Protein AF-A0A835WWI3-F1 (afdb_monomer_lite)

pLDDT: mean 96.22, std 3.24, range [76.69, 98.56]

Sequence (64 aa):
MEMFNSCVDSGKFSKRVQFNTAEAGKQGATSTPTFFIINSEGEQQKISGAQPFSVFKDVVDSLT

Secondary structure (DSSP, 8-state):
-HHHHHHHHT-TTHHHHHHHHHHHHHTT--SSSEEEEE-TT--EEEEESS--HHHHHHHHHTT-

Structure (mmCIF, N/CA/C/O backbone):
data_AF-A0A835WWI3-F1
#
_entry.id   AF-A0A835WWI3-F1
#
loop_
_atom_site.group_PDB
_atom_site.id
_atom_site.type_symbol
_atom_site.label_atom_id
_atom_site.label_alt_id
_atom_site.label_comp_id
_atom_site.label_asym_id
_atom_site.label_entity_id
_atom_site.label_seq_id
_atom_site.pdbx_PDB_ins_code
_atom_site.Cartn_x
_atom_site.Cartn_y
_atom_site.Cartn_z
_atom_site.occupancy
_atom_site.B_iso_or_equiv
_atom_site.auth_seq_id
_atom_site.auth_comp_id
_atom_site.auth_asym_id
_atom_site.auth_atom_id
_atom_site.pdbx_PDB_model_num
ATOM 1 N N . MET A 1 1 ? 8.380 8.094 -26.108 1.00 76.69 1 MET A N 1
ATOM 2 C CA . MET A 1 1 ? 8.782 6.817 -25.470 1.00 76.69 1 MET A CA 1
ATOM 3 C C . MET A 1 1 ? 10.181 6.871 -24.871 1.00 76.69 1 MET A C 1
ATOM 5 O O . MET A 1 1 ? 10.387 6.221 -23.862 1.00 76.69 1 MET A O 1
ATOM 9 N N . GLU A 1 2 ? 11.110 7.664 -25.416 1.00 93.06 2 GLU A N 1
ATOM 10 C CA . GLU A 1 2 ? 12.492 7.767 -24.912 1.00 93.06 2 GLU A CA 1
ATOM 11 C C . GLU A 1 2 ? 12.590 8.029 -23.399 1.00 93.06 2 GLU A C 1
ATOM 13 O O . GLU A 1 2 ? 13.258 7.285 -22.689 1.00 93.06 2 GLU A O 1
ATOM 18 N N . MET A 1 3 ? 11.848 9.013 -22.881 1.00 94.69 3 MET A N 1
ATOM 19 C CA . MET A 1 3 ? 11.824 9.308 -21.443 1.00 94.69 3 MET A CA 1
ATOM 20 C C . MET A 1 3 ? 11.294 8.134 -20.603 1.00 94.69 3 MET A C 1
ATOM 22 O O . MET A 1 3 ? 11.837 7.847 -19.545 1.00 94.69 3 MET A O 1
ATOM 26 N N . PHE A 1 4 ? 10.262 7.431 -21.084 1.00 95.38 4 PHE A N 1
ATOM 27 C CA . PHE A 1 4 ? 9.708 6.262 -20.394 1.00 95.38 4 PHE A CA 1
ATOM 28 C C . PHE A 1 4 ? 10.731 5.122 -20.333 1.00 95.38 4 PHE A C 1
ATOM 30 O O . PHE A 1 4 ? 11.006 4.617 -19.247 1.00 95.38 4 PHE A O 1
ATOM 37 N N . ASN A 1 5 ? 11.334 4.778 -21.475 1.00 96.62 5 ASN A N 1
ATOM 38 C CA . ASN A 1 5 ? 12.347 3.727 -21.553 1.00 96.62 5 ASN A CA 1
ATOM 39 C C . ASN A 1 5 ? 13.548 4.075 -20.667 1.00 96.62 5 ASN A C 1
ATOM 41 O O . ASN A 1 5 ? 13.905 3.288 -19.806 1.00 96.62 5 ASN A O 1
ATOM 45 N N . SER A 1 6 ? 14.074 5.301 -20.757 1.00 96.81 6 SER A N 1
ATOM 46 C CA . SER A 1 6 ? 15.165 5.778 -19.894 1.00 96.81 6 SER A CA 1
ATOM 47 C C . SER A 1 6 ? 14.839 5.645 -18.400 1.00 96.81 6 SER A C 1
ATOM 49 O O . SER A 1 6 ? 15.662 5.167 -17.614 1.00 96.81 6 SER A O 1
ATOM 51 N N . CYS A 1 7 ? 13.617 5.997 -17.988 1.00 96.25 7 CYS A N 1
ATOM 52 C CA . CYS A 1 7 ? 13.187 5.823 -16.603 1.00 96.25 7 CYS A CA 1
ATOM 53 C C . CYS A 1 7 ? 13.200 4.352 -16.162 1.00 96.25 7 CYS A C 1
ATOM 55 O O . CYS A 1 7 ? 13.700 4.064 -15.072 1.00 96.25 7 CYS A O 1
ATOM 57 N N . VAL A 1 8 ? 12.671 3.441 -16.981 1.00 95.50 8 VAL A N 1
ATOM 58 C CA . VAL A 1 8 ? 12.601 2.005 -16.665 1.00 95.50 8 VAL A CA 1
ATOM 59 C C . VAL A 1 8 ? 13.992 1.365 -16.711 1.00 95.50 8 VAL A C 1
ATOM 61 O O . VAL A 1 8 ? 14.411 0.743 -15.732 1.00 95.50 8 VAL A O 1
ATOM 64 N N . ASP A 1 9 ? 14.735 1.593 -17.791 1.00 96.62 9 ASP A N 1
ATOM 65 C CA . ASP A 1 9 ? 16.038 0.984 -18.076 1.00 96.62 9 ASP A CA 1
ATOM 66 C C . ASP A 1 9 ? 17.117 1.437 -17.089 1.00 96.62 9 ASP A C 1
ATOM 68 O O . ASP A 1 9 ? 17.983 0.650 -16.709 1.00 96.62 9 ASP A O 1
ATOM 72 N N . SER A 1 10 ? 17.046 2.684 -16.601 1.00 97.00 10 SER A N 1
ATOM 73 C CA . SER A 1 10 ? 17.980 3.175 -15.577 1.00 97.00 10 SER A CA 1
ATOM 74 C C . SER A 1 10 ? 17.912 2.381 -14.270 1.00 97.00 10 SER A C 1
ATOM 76 O O . SER A 1 10 ? 18.835 2.450 -13.457 1.00 97.00 10 SER A O 1
ATOM 78 N N . GLY A 1 11 ? 16.790 1.697 -14.004 1.00 96.94 11 GLY A N 1
ATOM 79 C CA . GLY A 1 11 ? 16.566 0.960 -12.763 1.00 96.94 11 GLY A CA 1
ATOM 80 C C . GLY A 1 11 ? 16.634 1.824 -11.499 1.00 96.94 11 GLY A C 1
ATOM 81 O O . GLY A 1 11 ? 16.688 1.272 -10.396 1.00 96.94 11 GLY A O 1
ATOM 82 N N . LYS A 1 12 ? 16.609 3.162 -11.628 1.00 97.62 12 LYS A N 1
ATOM 83 C CA . LYS A 1 12 ? 16.890 4.135 -10.554 1.00 97.62 12 LYS A CA 1
ATOM 84 C C . LYS A 1 12 ? 16.144 3.838 -9.251 1.00 97.62 12 LYS A C 1
ATOM 86 O O . LYS A 1 12 ? 16.700 4.010 -8.170 1.00 97.62 12 LYS A O 1
ATOM 91 N N . PHE A 1 13 ? 14.898 3.370 -9.345 1.00 97.81 13 PHE A N 1
ATOM 92 C CA . PHE A 1 13 ? 14.036 3.096 -8.192 1.00 97.81 13 PHE A CA 1
ATOM 93 C C . PHE A 1 13 ? 13.821 1.607 -7.892 1.00 97.81 13 PHE A C 1
ATOM 95 O O . PHE A 1 13 ? 13.127 1.290 -6.929 1.00 97.81 13 PHE A O 1
ATOM 102 N N . SER A 1 14 ? 14.440 0.689 -8.642 1.00 97.88 14 SER A N 1
ATOM 103 C CA . SER A 1 14 ? 14.219 -0.760 -8.496 1.00 97.88 14 SER A CA 1
ATOM 104 C C . SER A 1 14 ? 14.493 -1.253 -7.068 1.00 97.88 14 SER A C 1
ATOM 106 O O . SER A 1 14 ? 13.641 -1.889 -6.449 1.00 97.88 14 SER A O 1
ATOM 108 N N . LYS A 1 15 ? 15.620 -0.835 -6.471 1.00 98.00 15 LYS A N 1
ATOM 109 C CA . LYS A 1 15 ? 15.950 -1.155 -5.068 1.00 98.00 15 LYS A CA 1
ATOM 110 C C . LYS A 1 15 ? 14.920 -0.609 -4.075 1.00 98.00 15 LYS A C 1
ATOM 112 O O . LYS A 1 15 ? 14.611 -1.271 -3.091 1.00 98.00 15 LYS A O 1
ATOM 117 N N . ARG A 1 16 ? 14.377 0.590 -4.322 1.00 98.25 16 ARG A N 1
ATOM 118 C CA . ARG A 1 16 ? 13.366 1.204 -3.448 1.00 98.25 16 ARG A CA 1
ATOM 119 C C . ARG A 1 16 ? 12.034 0.463 -3.533 1.00 98.25 16 ARG A C 1
ATOM 121 O O . ARG A 1 16 ? 11.407 0.261 -2.501 1.00 98.25 16 ARG A O 1
ATOM 128 N N . VAL A 1 17 ? 11.634 0.034 -4.732 1.00 97.94 17 VAL A N 1
ATOM 129 C CA . VAL A 1 17 ? 10.441 -0.801 -4.932 1.00 97.94 17 VAL A CA 1
ATOM 130 C C . VAL A 1 17 ? 10.595 -2.123 -4.183 1.00 97.94 17 VAL A C 1
ATOM 132 O O . VAL A 1 17 ? 9.735 -2.457 -3.378 1.00 97.94 17 VAL A O 1
ATOM 135 N N . GLN A 1 18 ? 11.718 -2.827 -4.360 1.00 98.12 18 GLN A N 1
ATOM 136 C CA . GLN A 1 18 ? 11.991 -4.089 -3.658 1.00 98.12 18 GLN A CA 1
ATOM 137 C C . GLN A 1 18 ? 11.988 -3.923 -2.133 1.00 98.12 18 GLN A C 1
ATOM 139 O O . GLN A 1 18 ? 11.357 -4.714 -1.434 1.00 98.12 18 GLN A O 1
ATOM 144 N N . PHE A 1 19 ? 12.649 -2.876 -1.626 1.00 98.38 19 PHE A N 1
ATOM 145 C CA . PHE A 1 19 ? 12.655 -2.550 -0.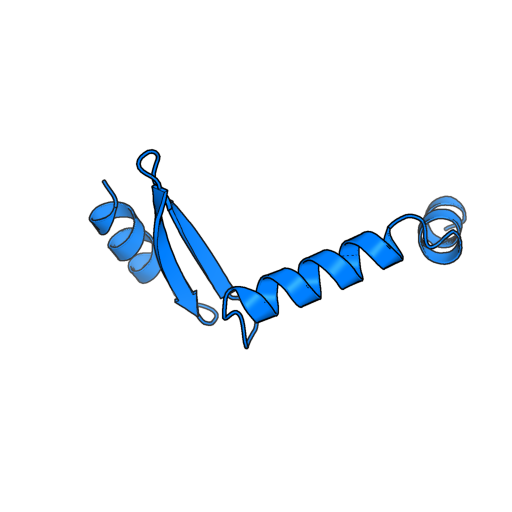202 1.00 98.38 19 PHE A CA 1
ATOM 146 C C . PHE A 1 19 ? 11.232 -2.325 0.324 1.00 98.38 19 PHE A C 1
ATOM 148 O O . PHE A 1 19 ? 10.825 -2.985 1.272 1.00 98.38 19 PHE A O 1
ATOM 155 N N . ASN A 1 20 ? 10.447 -1.461 -0.325 1.00 97.62 20 ASN A N 1
ATOM 156 C CA . ASN A 1 20 ? 9.083 -1.160 0.112 1.00 97.62 20 ASN A CA 1
ATOM 157 C C . ASN A 1 20 ? 8.157 -2.389 0.047 1.00 97.62 20 ASN A C 1
ATOM 159 O O . ASN A 1 20 ? 7.331 -2.566 0.938 1.00 97.62 20 ASN A O 1
ATOM 16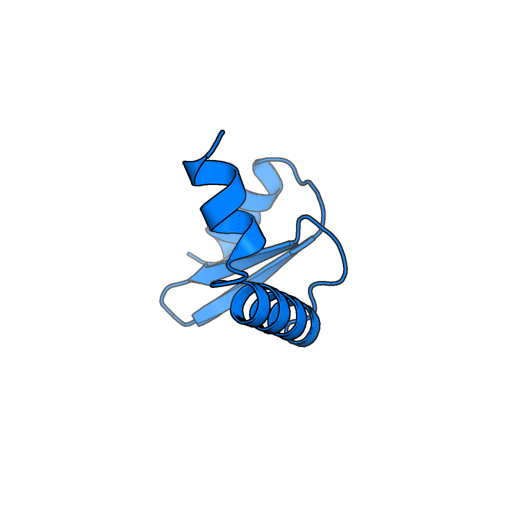3 N N . THR A 1 21 ? 8.302 -3.252 -0.964 1.00 96.94 21 THR A N 1
ATOM 164 C CA . THR A 1 21 ? 7.552 -4.515 -1.053 1.00 96.94 21 THR A CA 1
ATOM 165 C C . THR A 1 21 ? 7.888 -5.447 0.113 1.00 96.94 21 THR A C 1
ATOM 167 O O . THR A 1 21 ? 6.986 -6.029 0.714 1.00 96.94 21 THR A O 1
ATOM 170 N N . ALA A 1 22 ? 9.171 -5.568 0.467 1.00 97.62 22 ALA A N 1
ATOM 171 C CA . ALA A 1 22 ? 9.599 -6.377 1.607 1.00 97.62 22 ALA A CA 1
ATOM 172 C C . ALA A 1 22 ? 9.091 -5.800 2.939 1.00 97.62 22 ALA A C 1
ATOM 174 O O . ALA A 1 22 ? 8.601 -6.553 3.780 1.00 97.62 22 ALA A O 1
ATOM 175 N N . GLU A 1 23 ? 9.160 -4.478 3.118 1.00 97.31 23 GLU A N 1
ATOM 176 C CA . GLU A 1 23 ? 8.619 -3.809 4.305 1.00 97.31 23 GLU A CA 1
ATOM 177 C C . GLU A 1 23 ? 7.106 -4.018 4.432 1.00 97.31 23 GLU A C 1
ATOM 179 O O . GLU A 1 23 ? 6.642 -4.385 5.507 1.00 97.31 23 GLU A O 1
ATOM 184 N N . ALA A 1 24 ? 6.337 -3.900 3.345 1.00 96.12 24 ALA A N 1
ATOM 185 C CA . ALA A 1 24 ? 4.901 -4.183 3.371 1.00 96.12 24 ALA A CA 1
ATOM 186 C C . ALA A 1 24 ? 4.604 -5.618 3.849 1.00 96.12 24 ALA A C 1
ATOM 188 O O . ALA A 1 24 ? 3.727 -5.821 4.692 1.00 96.12 24 ALA A O 1
ATOM 189 N N . GLY A 1 25 ? 5.374 -6.604 3.373 1.00 96.25 25 GLY A N 1
ATOM 190 C CA . GLY A 1 25 ? 5.272 -7.992 3.833 1.00 96.25 25 GLY A CA 1
ATOM 191 C C . GLY A 1 25 ? 5.580 -8.153 5.327 1.00 96.25 25 GLY A C 1
ATOM 192 O O . GLY A 1 25 ? 4.828 -8.822 6.033 1.00 96.25 25 GL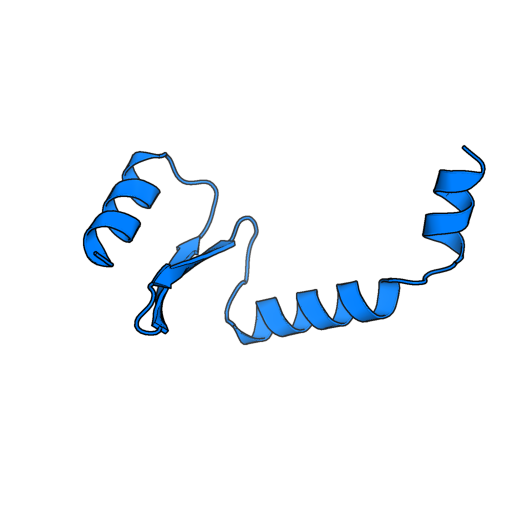Y A O 1
ATOM 193 N N . LYS A 1 26 ? 6.625 -7.484 5.838 1.00 96.75 26 LYS A N 1
ATOM 194 C CA . LYS A 1 26 ? 6.958 -7.470 7.279 1.00 96.75 26 LYS A CA 1
ATOM 195 C C . LYS A 1 26 ? 5.849 -6.851 8.131 1.00 96.75 26 LYS A C 1
ATOM 197 O O . LYS A 1 26 ? 5.608 -7.325 9.235 1.00 96.75 26 LYS A O 1
ATOM 202 N N . GLN A 1 27 ? 5.157 -5.839 7.608 1.00 94.69 27 GLN A N 1
ATOM 203 C CA . GLN A 1 27 ? 3.998 -5.209 8.256 1.00 94.69 27 GLN A CA 1
ATOM 204 C C . GLN A 1 27 ? 2.701 -6.035 8.113 1.00 94.69 27 GLN A C 1
ATOM 206 O O . GLN A 1 27 ? 1.637 -5.624 8.573 1.00 94.69 27 GLN A O 1
ATOM 211 N N . GLY A 1 28 ? 2.757 -7.218 7.488 1.00 94.94 28 GLY A N 1
ATOM 212 C CA . GLY A 1 28 ? 1.624 -8.139 7.392 1.00 94.94 28 GLY A CA 1
ATOM 213 C C . GLY A 1 28 ? 0.657 -7.855 6.238 1.00 94.94 28 GLY A C 1
ATOM 214 O O . GLY A 1 28 ? -0.509 -8.267 6.312 1.00 94.94 28 GLY A O 1
ATOM 215 N N . ALA A 1 29 ? 1.108 -7.163 5.185 1.00 96.81 29 ALA A N 1
ATOM 216 C CA . ALA A 1 29 ? 0.398 -7.099 3.910 1.00 96.81 29 ALA A CA 1
ATOM 217 C C . ALA A 1 29 ? 0.691 -8.363 3.084 1.00 96.81 29 ALA A C 1
ATOM 219 O O . ALA A 1 29 ? 1.796 -8.547 2.578 1.00 96.81 29 ALA A O 1
ATOM 220 N N . THR A 1 30 ? -0.307 -9.238 2.951 1.00 95.50 30 THR A N 1
ATOM 221 C CA . THR A 1 30 ? -0.189 -10.533 2.250 1.00 95.50 30 THR A CA 1
ATOM 222 C C . THR A 1 30 ? -0.953 -10.583 0.925 1.00 95.50 30 THR A C 1
ATOM 224 O O . THR A 1 30 ? -0.748 -11.497 0.131 1.00 95.50 30 THR A O 1
ATOM 227 N N . SER A 1 31 ? -1.819 -9.603 0.665 1.00 95.00 31 SER A N 1
ATOM 228 C CA . SER A 1 31 ? -2.619 -9.484 -0.557 1.00 95.00 31 SER A CA 1
ATOM 229 C C . SER A 1 31 ? -2.824 -8.018 -0.934 1.00 95.00 31 SER A C 1
ATOM 231 O O . SER A 1 31 ? -2.669 -7.123 -0.100 1.00 95.00 31 SER A O 1
ATOM 233 N N . THR A 1 32 ? -3.209 -7.753 -2.180 1.00 95.69 32 THR A N 1
ATOM 234 C CA . THR A 1 32 ? -3.527 -6.401 -2.653 1.00 95.69 32 THR A CA 1
ATOM 235 C C . THR A 1 32 ? -5.022 -6.251 -2.985 1.00 95.69 32 THR A C 1
ATOM 237 O O . THR A 1 32 ? -5.643 -7.211 -3.440 1.00 95.69 32 THR A O 1
ATOM 240 N N . PRO 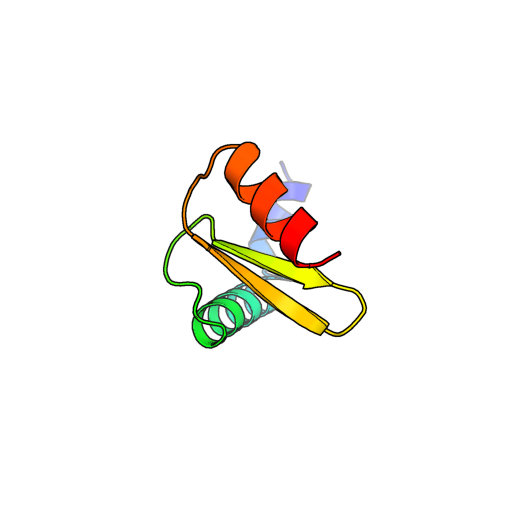A 1 33 ? -5.613 -5.059 -2.772 1.00 97.12 33 PRO A N 1
ATOM 241 C CA . PRO A 1 33 ? -5.050 -3.961 -1.987 1.00 97.12 33 PRO A CA 1
ATOM 242 C C . PRO A 1 33 ? -5.038 -4.299 -0.481 1.00 97.12 33 PRO A C 1
ATOM 244 O O . PRO A 1 33 ? -5.869 -5.060 0.008 1.00 97.12 33 PRO A O 1
ATOM 247 N N . THR A 1 34 ? -4.073 -3.741 0.248 1.00 97.56 34 THR A N 1
ATOM 248 C CA . THR A 1 34 ? -4.052 -3.703 1.718 1.00 97.56 34 THR A CA 1
ATOM 249 C C . THR A 1 34 ? -3.810 -2.257 2.124 1.00 97.56 34 THR A C 1
ATOM 251 O O . THR A 1 34 ? -2.922 -1.608 1.570 1.00 97.56 34 THR A O 1
ATOM 254 N N . PHE A 1 35 ? -4.590 -1.763 3.080 1.00 97.38 35 PHE A N 1
ATOM 255 C CA . PHE A 1 35 ? -4.499 -0.409 3.610 1.00 97.38 35 PHE A CA 1
ATOM 256 C C . PHE A 1 35 ? -4.153 -0.467 5.094 1.00 97.38 35 PHE A C 1
ATOM 258 O O . PHE A 1 35 ? -4.684 -1.304 5.824 1.00 97.38 35 PHE A O 1
ATOM 265 N N . PHE A 1 36 ? -3.298 0.449 5.529 1.00 96.31 36 PHE A N 1
ATOM 266 C CA . PHE A 1 36 ? -3.029 0.721 6.934 1.00 96.31 36 PHE A CA 1
ATOM 267 C C . PHE A 1 36 ? -3.490 2.153 7.205 1.00 96.31 36 PHE A C 1
ATOM 269 O O . PHE A 1 36 ? -2.982 3.084 6.582 1.00 96.31 36 PHE A O 1
ATOM 276 N N . ILE A 1 37 ? -4.492 2.315 8.065 1.00 96.88 37 ILE A N 1
ATOM 277 C CA . ILE A 1 37 ? -5.035 3.612 8.478 1.00 96.88 37 ILE A CA 1
ATOM 278 C C . ILE A 1 37 ? -4.419 3.937 9.833 1.00 96.88 37 ILE A C 1
ATOM 280 O O . ILE A 1 37 ? -4.535 3.123 10.745 1.00 96.88 37 ILE A O 1
ATOM 284 N N . ILE A 1 38 ? -3.729 5.073 9.933 1.00 96.19 38 ILE A N 1
ATOM 285 C CA . ILE A 1 38 ? -2.967 5.478 11.119 1.00 96.19 38 ILE A CA 1
ATOM 286 C C . ILE A 1 38 ? -3.435 6.876 11.534 1.00 96.19 38 ILE A C 1
ATOM 288 O O . ILE A 1 38 ? -3.426 7.780 10.692 1.00 96.19 38 ILE A O 1
ATOM 292 N N . ASN A 1 39 ? -3.853 7.058 12.789 1.00 96.06 39 ASN A N 1
ATOM 293 C CA . ASN A 1 39 ? -4.232 8.376 13.316 1.00 96.06 39 ASN A CA 1
ATOM 294 C C . ASN A 1 39 ? -3.014 9.169 13.828 1.00 96.06 39 ASN A C 1
ATOM 296 O O . ASN A 1 39 ? -1.874 8.700 13.797 1.00 96.06 39 ASN A O 1
ATOM 300 N N . SER A 1 40 ? -3.239 10.402 14.288 1.00 95.19 40 SER A N 1
ATOM 301 C CA . SER A 1 40 ? -2.172 11.275 14.800 1.00 95.19 40 SER A CA 1
ATOM 302 C C . SER A 1 40 ? -1.507 10.766 16.080 1.00 95.19 40 SER A C 1
ATOM 304 O O . SER A 1 40 ? -0.392 11.185 16.382 1.00 95.19 40 SER A O 1
ATOM 306 N N . GLU A 1 41 ? -2.170 9.877 16.820 1.00 96.00 41 GLU A N 1
ATOM 307 C CA . GLU A 1 41 ? -1.648 9.258 18.045 1.00 96.00 41 GLU A CA 1
ATOM 308 C C . GLU A 1 41 ? -0.834 7.987 17.750 1.00 96.00 41 GLU A C 1
ATOM 310 O O . GLU A 1 41 ? -0.162 7.451 18.630 1.00 96.00 41 GLU A O 1
ATOM 315 N N . GLY A 1 42 ? -0.824 7.542 16.489 1.00 94.25 42 GLY A N 1
ATOM 316 C CA . GLY A 1 42 ? -0.099 6.359 16.034 1.00 94.25 42 GLY A CA 1
ATOM 317 C C . GLY A 1 42 ? -0.889 5.057 16.157 1.00 94.25 42 GLY A C 1
ATOM 318 O O . GLY A 1 42 ? -0.330 3.988 15.904 1.00 94.25 42 GLY A O 1
ATOM 319 N N . GLU A 1 43 ? -2.174 5.114 16.509 1.00 96.25 43 GLU A N 1
ATOM 320 C CA . GLU A 1 43 ? -3.053 3.948 16.477 1.00 96.25 43 GLU A CA 1
ATOM 321 C C . GLU A 1 43 ? -3.304 3.526 15.029 1.00 96.25 43 GLU A C 1
ATOM 323 O O . GLU A 1 43 ? -3.515 4.364 14.150 1.00 96.25 43 GLU A O 1
ATOM 328 N N . GLN A 1 44 ? -3.276 2.216 14.776 1.00 94.88 44 GLN A N 1
ATOM 329 C CA . GLN A 1 44 ? -3.322 1.661 13.428 1.00 94.88 44 GLN A CA 1
ATOM 330 C C . GLN A 1 44 ? -4.420 0.609 13.274 1.00 94.88 44 GLN A C 1
ATOM 332 O O . GLN A 1 44 ? -4.516 -0.325 14.069 1.00 94.88 44 GLN A O 1
ATOM 337 N N . GLN A 1 45 ? -5.155 0.684 12.164 1.00 96.62 45 GLN A N 1
ATOM 338 C CA . GLN A 1 45 ? -6.081 -0.352 11.699 1.00 96.62 45 GLN A CA 1
ATOM 339 C C . GLN A 1 45 ? -5.723 -0.824 10.285 1.00 96.62 45 GLN A C 1
ATOM 341 O O . GLN A 1 45 ? -5.252 -0.047 9.451 1.00 96.62 45 GLN A O 1
ATOM 346 N N . LYS A 1 46 ? -5.945 -2.114 10.000 1.00 96.44 46 LYS A N 1
ATOM 347 C CA . LYS A 1 46 ? -5.657 -2.732 8.694 1.00 96.44 46 LYS A CA 1
ATOM 348 C C . LYS A 1 46 ? -6.948 -3.092 7.961 1.00 96.44 46 LYS A C 1
ATOM 350 O O . LYS A 1 46 ? -7.790 -3.790 8.515 1.00 96.44 46 LYS A O 1
ATOM 355 N N . ILE A 1 47 ? -7.047 -2.709 6.689 1.00 97.56 47 ILE A N 1
ATOM 356 C CA . ILE A 1 47 ? -8.121 -3.127 5.778 1.00 97.56 47 ILE A CA 1
ATOM 357 C C . ILE A 1 47 ? -7.506 -3.990 4.676 1.00 97.56 47 ILE A C 1
ATOM 359 O O . ILE A 1 47 ? -6.584 -3.559 3.983 1.00 97.56 47 ILE A O 1
ATOM 363 N N . SER A 1 48 ? -8.015 -5.209 4.505 1.00 97.31 48 SER A N 1
ATOM 364 C CA . SER A 1 48 ? -7.539 -6.148 3.484 1.00 97.31 48 SER A CA 1
ATOM 365 C C . SER A 1 48 ? -8.582 -6.368 2.389 1.00 97.31 48 SER A C 1
ATOM 367 O O . SER A 1 48 ? -9.762 -6.602 2.660 1.00 97.31 48 SER A O 1
ATOM 369 N N . GLY A 1 49 ? -8.114 -6.339 1.142 1.00 97.38 49 GLY A N 1
ATOM 370 C CA . GLY A 1 49 ? -8.934 -6.503 -0.051 1.00 97.38 49 GLY A CA 1
ATOM 371 C C . GLY A 1 49 ? -9.625 -5.213 -0.490 1.00 97.38 49 GLY A C 1
ATOM 372 O O . GLY A 1 49 ? -9.561 -4.173 0.168 1.00 97.38 49 GLY A O 1
ATOM 373 N N . ALA A 1 50 ? -10.279 -5.284 -1.646 1.00 98.06 50 ALA A N 1
ATOM 374 C CA . ALA A 1 50 ? -11.133 -4.207 -2.121 1.00 98.06 50 ALA A CA 1
ATOM 375 C C . ALA A 1 50 ? -12.399 -4.167 -1.255 1.00 98.06 50 ALA A C 1
ATOM 377 O O . ALA A 1 50 ? -13.211 -5.088 -1.303 1.00 98.06 50 ALA A O 1
ATOM 378 N N . GLN A 1 51 ? -12.541 -3.116 -0.451 1.00 98.19 51 GLN A N 1
ATOM 379 C CA . GLN A 1 51 ? -13.669 -2.925 0.459 1.00 98.19 51 GLN A CA 1
ATOM 380 C C . GLN A 1 51 ? -14.502 -1.703 0.045 1.00 98.19 51 GLN A C 1
ATOM 382 O O . GLN A 1 51 ? -13.967 -0.781 -0.578 1.00 98.19 51 GLN A O 1
ATOM 387 N N . PRO A 1 52 ? -15.807 -1.672 0.362 1.00 98.38 52 PRO A N 1
ATOM 388 C CA . PRO A 1 52 ? -16.653 -0.518 0.083 1.00 98.38 52 PRO A CA 1
ATOM 389 C C . PRO A 1 52 ? -16.334 0.653 1.018 1.00 98.38 52 PRO A C 1
ATOM 391 O O . PRO A 1 52 ? -15.773 0.476 2.098 1.00 98.38 52 PRO A O 1
ATOM 394 N N . PHE A 1 53 ? -16.772 1.853 0.627 1.00 98.31 53 PHE A N 1
ATOM 395 C CA . PHE A 1 53 ? -16.621 3.087 1.407 1.00 98.31 53 PHE A CA 1
ATOM 396 C C . PHE A 1 53 ? -17.033 2.937 2.879 1.00 98.31 53 PHE A C 1
ATOM 398 O O . PHE A 1 53 ? -16.343 3.460 3.747 1.00 98.31 53 PHE A O 1
ATOM 405 N N . SER A 1 54 ? -18.118 2.210 3.164 1.00 98.56 54 SER A N 1
ATOM 406 C CA . SER A 1 54 ? -18.618 2.033 4.531 1.00 98.56 54 SER A CA 1
ATOM 407 C C . SER A 1 54 ? -17.567 1.439 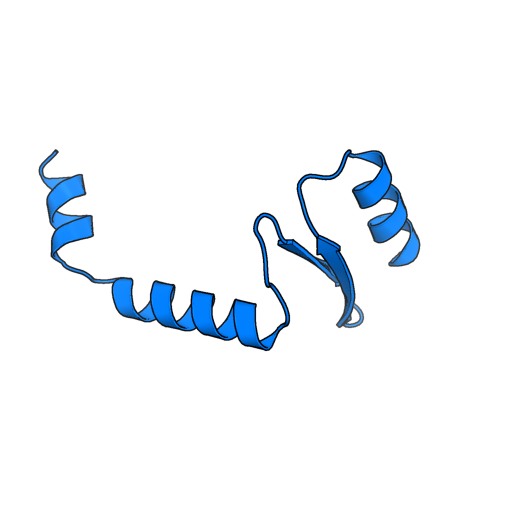5.469 1.00 98.56 54 SER A C 1
ATOM 409 O O . SER A 1 5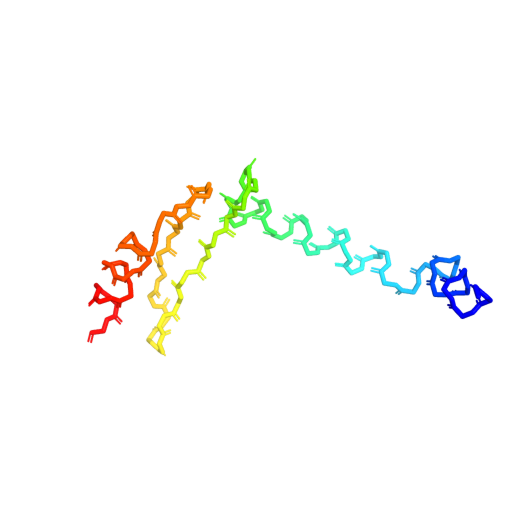4 ? -17.390 1.953 6.562 1.00 98.56 54 SER A O 1
ATOM 411 N N . VAL A 1 55 ? -16.788 0.450 5.017 1.00 98.44 55 VAL A N 1
ATOM 412 C CA . VAL A 1 55 ? -15.718 -0.161 5.828 1.00 98.44 55 VAL A CA 1
ATOM 413 C C . VAL A 1 55 ? -14.625 0.854 6.156 1.00 98.44 55 VAL A C 1
ATOM 415 O O . VAL A 1 55 ? -14.143 0.908 7.283 1.00 98.44 55 VAL A O 1
ATOM 418 N N . PHE A 1 56 ? -14.236 1.678 5.182 1.00 98.12 56 PHE A N 1
ATOM 419 C CA . PHE A 1 56 ? -13.259 2.740 5.421 1.00 98.12 56 PHE A CA 1
ATOM 420 C C . PHE A 1 56 ? -13.797 3.782 6.393 1.00 98.12 56 PHE A C 1
ATOM 422 O O . PHE A 1 56 ? -13.060 4.214 7.274 1.00 98.12 56 PHE A O 1
ATOM 429 N N . LYS A 1 57 ? -15.069 4.166 6.246 1.00 97.94 57 LYS A N 1
ATOM 430 C CA . LYS A 1 57 ? -15.718 5.104 7.156 1.00 97.94 57 LYS A CA 1
ATOM 431 C C . LYS A 1 57 ? -15.719 4.568 8.587 1.00 97.94 57 LYS A C 1
ATOM 433 O O . LYS A 1 57 ? -15.264 5.282 9.468 1.00 97.94 57 LYS A O 1
ATOM 438 N N . ASP A 1 58 ? -16.148 3.327 8.797 1.00 98.19 58 ASP A N 1
ATOM 439 C CA . ASP A 1 58 ? -16.215 2.723 10.132 1.00 98.19 58 ASP A CA 1
ATOM 440 C C . ASP A 1 58 ? -14.830 2.668 10.798 1.00 98.19 58 ASP A C 1
ATOM 442 O O . ASP A 1 58 ? -14.685 2.997 11.972 1.00 98.19 58 ASP A O 1
ATOM 446 N N . VAL A 1 59 ? -13.786 2.309 10.038 1.00 97.81 59 VAL A N 1
ATOM 447 C CA . VAL A 1 59 ? -12.404 2.288 10.543 1.00 97.81 59 VAL A CA 1
ATOM 448 C C . VAL A 1 59 ? -11.906 3.690 10.890 1.00 97.81 59 VAL A C 1
ATOM 450 O O . VAL A 1 59 ? -11.306 3.869 11.947 1.00 97.81 59 VAL A O 1
ATOM 453 N N . VAL A 1 60 ? -12.137 4.681 10.027 1.00 96.69 60 VAL A N 1
ATOM 454 C CA . VAL A 1 60 ? -11.715 6.066 10.288 1.00 96.69 60 VAL A CA 1
ATOM 455 C C . VAL A 1 60 ? -12.458 6.633 11.495 1.00 96.69 60 VAL A C 1
ATOM 457 O O . VAL A 1 60 ? -11.811 7.153 12.397 1.00 96.69 60 VAL A O 1
ATOM 460 N N . ASP A 1 61 ? -13.780 6.464 11.559 1.00 96.69 61 ASP A N 1
ATOM 461 C CA . ASP A 1 61 ? -14.599 6.891 12.696 1.00 96.69 61 ASP A CA 1
ATOM 462 C C . ASP A 1 61 ? -14.140 6.221 14.007 1.00 96.69 61 ASP A C 1
ATOM 464 O O . ASP A 1 61 ? -14.201 6.849 15.054 1.00 96.69 61 ASP A O 1
ATOM 468 N N . SER A 1 62 ? -13.643 4.974 13.967 1.00 96.12 62 SER A N 1
ATOM 469 C CA . SER A 1 62 ? -13.109 4.277 15.154 1.00 96.12 62 SER A CA 1
ATOM 470 C C . SER A 1 62 ? -11.747 4.788 15.643 1.00 96.12 62 SER A C 1
ATOM 472 O O . SER A 1 62 ? -11.324 4.434 16.739 1.00 96.12 62 SER A O 1
ATOM 474 N N . LEU A 1 63 ? -11.054 5.568 14.810 1.00 93.50 63 LEU A N 1
ATOM 475 C CA . LEU A 1 63 ? -9.726 6.131 15.063 1.00 93.50 63 LEU A CA 1
ATOM 476 C C . LEU A 1 63 ? -9.769 7.638 15.373 1.00 93.50 63 LEU A C 1
ATOM 478 O O . LEU A 1 63 ? -8.705 8.261 15.468 1.00 93.50 63 LEU A O 1
ATOM 482 N N . THR A 1 64 ? -10.974 8.214 15.462 1.00 83.06 64 THR A N 1
ATOM 483 C CA . THR A 1 64 ? -11.236 9.631 15.765 1.00 83.06 64 THR A CA 1
ATOM 484 C C . THR A 1 64 ? -11.923 9.760 17.116 1.00 83.06 64 THR A C 1
ATOM 486 O O . THR A 1 64 ? -11.665 10.776 17.797 1.00 83.06 64 THR A O 1
#

Foldseek 3Di:
DVVVCCVVVVCVCVVVVVVVVVVCVVVPQPDPPKDWDADPVGDIDIDDDDDDPVVVVVVVVVRD

Radius of gyration: 16.48 Å; chains: 1; bounding box: 37×22×44 Å